Protein AF-A0A822HL99-F1 (afdb_monomer_lite)

Radius of gyration: 15.07 Å; chains: 1; bounding box: 38×24×42 Å

Foldseek 3Di:
DDQQFEDKDWDFDPVPPRHTPDIDGPPLQPHSQKYFQEWEDDDQKIWTFIARNPQQWTKIWIARNVRRDTQDIGGPRDRDDVPDQGWYKYADPPRWIWIFDQVQQKIFTAHNNRHTPDIDRHVNGDSYDDD

Secondary structure (DSSP, 8-state):
---PPPPPEEEEETTTTSEEEEEE-TTTSS-TTEE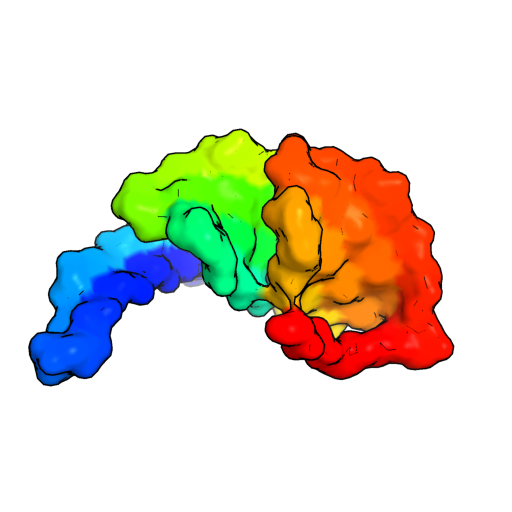EEEEEEETTEEEEEEEETTT-EEEEEEEETTT--EEEEEEEEEE--TTSPPEEEEE-GGG-EEEEETTTTEEEEE-TTS-EEEEEE-SSPPS----

Sequence (131 aa):
TALREGTNIFEFNLLSSFALIKRWKPPHSCKYYEVMLNTAYKNKTLALVISHSTTSIVHLELHSSITLDRLWLLDLNISHTIGQPLIRCSSLTCDEWIIVDNNTSQLLHVKKDGQIKSVYPCNPSPWNTVL

pLDDT: mean 87.73, std 10.65, range [45.03, 97.5]

Structure (mmCIF, N/CA/C/O backbone):
data_AF-A0A822HL99-F1
#
_entry.id   AF-A0A822HL99-F1
#
loop_
_atom_site.group_PDB
_atom_site.id
_atom_site.type_symbol
_atom_site.label_atom_id
_atom_site.label_alt_id
_atom_site.label_comp_id
_atom_site.label_asym_id
_atom_site.label_entity_id
_atom_site.label_seq_id
_atom_site.pdbx_PDB_ins_code
_atom_site.Cartn_x
_atom_site.Cartn_y
_atom_site.Cartn_z
_atom_site.occupancy
_atom_site.B_iso_or_equiv
_atom_site.auth_seq_id
_atom_site.auth_comp_id
_atom_site.auth_asym_id
_atom_site.auth_atom_id
_atom_site.pdbx_PDB_model_num
ATOM 1 N N . THR A 1 1 ? 25.052 -7.072 12.414 1.00 45.03 1 THR A N 1
ATOM 2 C CA . THR A 1 1 ? 24.152 -6.372 11.470 1.00 45.03 1 THR A CA 1
ATOM 3 C C . THR A 1 1 ? 22.929 -5.949 12.248 1.00 45.03 1 THR A C 1
ATOM 5 O O . THR A 1 1 ? 22.260 -6.816 12.790 1.00 45.03 1 THR A O 1
ATOM 8 N N . ALA A 1 2 ? 22.700 -4.646 12.430 1.00 47.09 2 ALA A N 1
ATOM 9 C CA . ALA A 1 2 ? 21.536 -4.176 13.180 1.00 47.09 2 ALA A CA 1
ATOM 10 C C . ALA A 1 2 ? 20.263 -4.649 12.463 1.00 47.09 2 ALA A C 1
ATOM 12 O O . ALA A 1 2 ? 20.085 -4.338 11.283 1.00 47.09 2 ALA A O 1
ATOM 13 N N . LEU A 1 3 ? 19.417 -5.433 13.144 1.00 52.78 3 LEU A N 1
ATOM 14 C CA . LEU A 1 3 ? 18.066 -5.703 12.663 1.00 52.78 3 LEU A CA 1
ATOM 15 C C . LEU A 1 3 ? 17.383 -4.344 12.519 1.00 52.78 3 LEU A C 1
ATOM 17 O O . LEU A 1 3 ? 17.181 -3.647 13.512 1.00 52.78 3 LEU A O 1
ATOM 21 N N . ARG A 1 4 ? 17.066 -3.941 11.288 1.00 60.50 4 ARG A N 1
ATOM 22 C CA . ARG A 1 4 ? 16.122 -2.845 11.101 1.00 60.50 4 ARG A CA 1
ATOM 23 C C . ARG A 1 4 ? 14.794 -3.320 11.666 1.00 60.50 4 ARG A C 1
ATOM 25 O O . ARG A 1 4 ? 14.318 -4.389 11.304 1.00 60.50 4 ARG A O 1
ATOM 32 N N . GLU A 1 5 ? 14.247 -2.564 12.603 1.00 65.06 5 GLU A N 1
ATOM 33 C CA . GLU A 1 5 ? 12.885 -2.787 13.061 1.00 65.06 5 GLU A CA 1
ATOM 34 C C . GLU A 1 5 ? 11.931 -2.327 11.953 1.00 65.06 5 GLU A C 1
ATOM 36 O O . GLU A 1 5 ? 12.144 -1.276 11.343 1.00 65.06 5 GLU A O 1
ATOM 41 N N . GLY A 1 6 ? 10.894 -3.119 11.678 1.00 73.75 6 GLY A N 1
ATOM 42 C CA . GLY A 1 6 ? 9.847 -2.727 10.737 1.00 73.75 6 GLY A CA 1
ATOM 43 C C . GLY A 1 6 ? 9.124 -1.451 11.192 1.00 73.75 6 GLY A C 1
ATOM 44 O O . GLY A 1 6 ? 9.147 -1.063 12.365 1.00 73.75 6 GLY A O 1
ATOM 45 N N . THR A 1 7 ? 8.459 -0.778 10.263 1.00 85.81 7 THR A N 1
ATOM 46 C CA . THR A 1 7 ? 7.730 0.465 10.531 1.00 85.81 7 THR A CA 1
ATOM 47 C C . THR A 1 7 ? 6.483 0.216 11.390 1.00 85.81 7 THR A C 1
ATOM 49 O O . THR A 1 7 ? 5.752 -0.745 11.170 1.00 85.81 7 THR A O 1
ATOM 52 N N . ASN A 1 8 ? 6.214 1.084 12.373 1.00 91.12 8 ASN A N 1
ATOM 53 C CA . ASN A 1 8 ? 4.984 1.060 13.181 1.00 91.12 8 ASN A CA 1
ATOM 54 C C . ASN A 1 8 ? 3.899 1.948 12.549 1.00 91.12 8 ASN A C 1
ATOM 56 O O . ASN A 1 8 ? 4.226 2.976 11.962 1.00 91.12 8 ASN A O 1
ATOM 60 N N . ILE A 1 9 ? 2.624 1.615 12.766 1.00 93.25 9 ILE A N 1
ATOM 61 C CA . ILE A 1 9 ? 1.484 2.492 12.443 1.00 93.25 9 ILE A CA 1
ATOM 62 C C . ILE A 1 9 ? 0.837 2.940 13.751 1.00 93.25 9 ILE A C 1
ATOM 64 O O . ILE A 1 9 ? 0.652 2.135 14.667 1.00 93.25 9 ILE A O 1
ATOM 68 N N . PHE A 1 10 ? 0.495 4.222 13.841 1.00 93.88 10 PHE A N 1
ATOM 69 C CA . PHE A 1 10 ? -0.122 4.826 15.017 1.00 93.88 10 PHE A CA 1
ATOM 70 C C . PHE A 1 10 ? -1.456 5.465 14.631 1.00 93.88 10 PHE A C 1
ATOM 72 O O . PHE A 1 10 ? -1.536 6.186 13.640 1.00 93.88 10 PHE A O 1
ATOM 79 N N . GLU A 1 11 ? -2.483 5.219 15.434 1.00 92.69 11 GLU A N 1
ATOM 80 C CA . GLU A 1 11 ? -3.793 5.856 15.330 1.00 92.69 11 GLU A CA 1
ATOM 81 C C . GLU A 1 11 ? -3.995 6.786 16.523 1.00 92.69 11 GLU A C 1
ATOM 83 O O . GLU A 1 11 ? -3.843 6.371 17.675 1.00 92.69 11 GLU A O 1
ATOM 88 N N . PHE A 1 12 ? -4.365 8.033 16.245 1.00 93.12 12 PHE A N 1
ATOM 89 C CA . PHE A 1 12 ? -4.580 9.064 17.254 1.00 93.12 12 PHE A CA 1
ATOM 90 C C . PHE A 1 12 ? -6.012 9.595 17.195 1.00 93.12 12 PHE A C 1
ATOM 92 O O . PHE A 1 12 ? -6.552 9.835 16.116 1.00 93.12 12 PHE A O 1
ATOM 99 N N . ASN A 1 13 ? -6.601 9.849 18.363 1.00 92.19 13 ASN A N 1
ATOM 100 C CA . ASN A 1 13 ? -7.820 10.631 18.485 1.00 92.19 13 ASN A CA 1
ATOM 101 C C . ASN A 1 13 ? -7.460 12.117 18.526 1.00 92.19 13 ASN A C 1
ATOM 103 O O . ASN A 1 13 ? -6.988 12.621 19.547 1.00 92.19 13 ASN A O 1
ATOM 107 N N . LEU A 1 14 ? -7.716 12.832 17.435 1.00 90.31 14 LEU A N 1
ATOM 108 C CA . LEU A 1 14 ? -7.424 14.264 17.362 1.00 90.31 14 LEU A CA 1
ATOM 109 C C . LEU A 1 14 ? -8.386 15.115 18.205 1.00 90.31 14 LEU A C 1
ATOM 111 O O . LEU A 1 14 ? -8.001 16.187 18.658 1.00 90.31 14 LEU A O 1
ATOM 115 N N . LEU A 1 15 ? -9.612 14.640 18.442 1.00 90.94 15 LEU A N 1
ATOM 116 C CA . LEU A 1 15 ? -10.650 15.398 19.148 1.00 90.94 15 LEU A CA 1
ATOM 117 C C . LEU A 1 15 ? -10.506 15.318 20.673 1.00 90.94 15 LEU A C 1
ATOM 119 O O . LEU A 1 15 ? -10.891 16.249 21.373 1.00 90.94 15 LEU A O 1
ATOM 123 N N . SER A 1 16 ? -9.935 14.230 21.199 1.00 78.06 16 SER A N 1
ATOM 124 C CA . SER A 1 16 ? -9.762 14.004 22.641 1.00 78.06 16 SER A CA 1
ATOM 125 C C . SER A 1 16 ? -8.312 14.224 23.094 1.00 78.06 16 SER A C 1
ATOM 127 O O . SER A 1 16 ? -7.696 13.332 23.680 1.00 78.06 16 SER A O 1
ATOM 129 N N . SER A 1 17 ? -7.743 15.392 22.791 1.00 86.62 17 SER A N 1
ATOM 130 C CA . SER A 1 17 ? -6.385 15.778 23.223 1.00 86.62 17 SER A CA 1
ATOM 131 C C . SER A 1 17 ? -5.235 15.002 22.565 1.00 86.62 17 SER A C 1
ATOM 133 O O . SER A 1 17 ? -4.219 14.752 23.210 1.00 86.62 17 SER A O 1
ATOM 135 N N . PHE A 1 18 ? -5.366 14.624 21.288 1.00 90.62 18 PHE A N 1
ATOM 136 C CA . PHE A 1 18 ? -4.314 13.905 20.549 1.00 90.62 18 PHE A CA 1
ATOM 137 C C . PHE A 1 18 ? -3.903 12.579 21.224 1.00 90.62 18 PHE A C 1
ATOM 139 O O . PHE A 1 18 ? -2.740 12.176 21.227 1.00 90.62 18 PHE A O 1
ATOM 146 N N . ALA A 1 19 ? -4.865 11.891 21.840 1.00 95.12 19 ALA A N 1
ATOM 147 C CA . ALA A 1 19 ? -4.604 10.646 22.548 1.00 95.12 19 ALA A CA 1
ATOM 148 C C . ALA A 1 19 ? -4.267 9.517 21.563 1.00 95.12 19 ALA A C 1
ATOM 150 O O . ALA A 1 19 ? -4.961 9.325 20.565 1.00 95.12 19 ALA A O 1
ATOM 151 N N . LEU A 1 20 ? -3.227 8.734 21.858 1.00 94.88 20 LEU A N 1
ATOM 152 C CA . LEU A 1 20 ? -2.930 7.509 21.115 1.00 94.88 20 LEU A CA 1
ATOM 153 C C . LEU A 1 20 ? -4.046 6.484 21.369 1.00 94.88 20 LEU A C 1
ATOM 155 O O . LEU A 1 20 ? -4.216 6.030 22.497 1.00 94.88 20 LEU A O 1
ATOM 159 N N . ILE A 1 21 ? -4.776 6.103 20.320 1.00 94.00 21 ILE A N 1
ATOM 160 C CA . ILE A 1 21 ? -5.801 5.053 20.384 1.00 94.00 21 ILE A CA 1
ATOM 161 C C . ILE A 1 21 ? -5.131 3.690 20.241 1.00 94.00 21 ILE A C 1
ATOM 163 O O . ILE A 1 21 ? -5.375 2.773 21.025 1.00 94.00 21 ILE A O 1
ATOM 167 N N . LYS A 1 22 ? -4.296 3.545 19.207 1.00 93.62 22 LYS A N 1
ATOM 168 C CA . LYS A 1 22 ? -3.782 2.242 18.790 1.00 93.62 22 LYS A CA 1
ATOM 169 C C . LYS A 1 22 ? -2.398 2.358 18.182 1.00 93.62 22 LYS A C 1
ATOM 171 O O . LYS A 1 22 ? -2.054 3.340 17.529 1.00 93.62 22 LYS A O 1
ATOM 176 N N . ARG A 1 23 ? -1.597 1.317 18.390 1.00 94.81 23 ARG A N 1
ATOM 177 C CA . ARG A 1 23 ? -0.292 1.145 17.756 1.00 94.81 23 ARG A CA 1
ATOM 178 C C . ARG A 1 23 ? -0.206 -0.258 17.180 1.00 94.81 23 ARG A C 1
ATOM 180 O O . ARG A 1 23 ? -0.214 -1.228 17.936 1.00 94.81 23 ARG A O 1
ATOM 187 N N . TRP A 1 24 ? -0.036 -0.355 15.870 1.00 93.62 24 TRP A N 1
ATOM 188 C CA . TRP A 1 24 ? 0.345 -1.599 15.216 1.00 93.62 24 TRP A CA 1
ATOM 189 C C . TRP A 1 24 ? 1.865 -1.650 15.097 1.00 93.62 24 TRP A C 1
ATOM 191 O O . TRP A 1 24 ? 2.499 -0.711 14.610 1.00 93.62 24 TRP A O 1
ATOM 201 N N . LYS A 1 25 ? 2.440 -2.743 15.597 1.00 92.44 25 LYS A N 1
ATOM 202 C CA . LYS A 1 25 ? 3.875 -3.030 15.547 1.00 92.44 25 LYS A CA 1
ATOM 203 C C . LYS A 1 25 ? 4.143 -4.149 14.538 1.00 92.44 25 LYS A C 1
ATOM 205 O O . LYS A 1 25 ? 3.249 -4.973 14.324 1.00 92.44 25 LYS A O 1
ATOM 210 N N . PRO A 1 26 ? 5.366 -4.265 14.000 1.00 89.94 26 PRO A N 1
ATOM 211 C CA . PRO A 1 26 ? 5.776 -5.461 13.271 1.00 89.94 26 PRO A CA 1
ATOM 212 C C . PRO A 1 26 ? 5.521 -6.740 14.096 1.00 89.94 26 PRO A C 1
ATOM 214 O O . PRO A 1 26 ? 5.717 -6.710 15.316 1.00 89.94 26 PRO A O 1
ATOM 217 N N . PRO A 1 27 ? 5.067 -7.850 13.480 1.00 87.88 27 PRO A N 1
ATOM 218 C CA . PRO A 1 27 ? 4.855 -8.046 12.042 1.00 87.88 27 PRO A CA 1
ATOM 219 C C . PRO A 1 27 ? 3.470 -7.600 11.526 1.00 87.88 27 PRO A C 1
ATOM 221 O O . PRO A 1 27 ? 3.149 -7.859 10.373 1.00 87.88 27 PRO A O 1
ATOM 224 N N . HIS A 1 28 ? 2.634 -6.971 12.359 1.00 85.88 28 HIS A N 1
ATOM 225 C CA . HIS A 1 28 ? 1.265 -6.601 11.977 1.00 85.88 28 HIS A CA 1
ATOM 226 C C . HIS A 1 28 ? 1.214 -5.358 11.083 1.00 85.88 28 HIS A C 1
ATOM 228 O O . HIS A 1 28 ? 0.337 -5.261 10.238 1.00 85.88 28 HIS A O 1
ATOM 234 N N . SER A 1 29 ? 2.122 -4.400 11.285 1.00 86.69 29 SER A N 1
ATOM 235 C CA . SER A 1 29 ? 2.205 -3.183 10.467 1.00 86.69 29 SER A CA 1
ATOM 236 C C . SER A 1 29 ? 2.981 -3.390 9.169 1.00 86.69 29 SER A C 1
ATOM 238 O O . SER A 1 29 ? 2.534 -2.967 8.113 1.00 86.69 29 SER A O 1
ATOM 240 N N . CYS A 1 30 ? 4.138 -4.037 9.258 1.00 87.44 30 CYS A N 1
ATOM 241 C CA . CYS A 1 30 ? 4.887 -4.622 8.150 1.00 87.44 30 CYS A CA 1
ATOM 242 C C . CYS A 1 30 ? 5.822 -5.688 8.728 1.00 87.44 30 CYS A C 1
ATOM 244 O O . CYS A 1 30 ? 6.019 -5.755 9.951 1.00 87.44 30 CYS A O 1
ATOM 246 N N . LYS A 1 31 ? 6.433 -6.521 7.885 1.00 89.38 31 LYS A N 1
ATOM 247 C CA . LYS A 1 31 ? 7.435 -7.481 8.361 1.00 89.38 31 LYS A CA 1
ATOM 248 C C . LYS A 1 31 ? 8.690 -6.752 8.841 1.00 89.38 31 LYS A C 1
ATOM 250 O O . LYS A 1 31 ? 8.962 -5.610 8.480 1.00 89.38 31 LYS A O 1
ATOM 255 N N . TYR A 1 32 ? 9.497 -7.433 9.653 1.00 87.56 32 TYR A N 1
ATOM 256 C CA . TYR A 1 32 ? 10.713 -6.848 10.232 1.00 87.56 32 TYR A CA 1
ATOM 257 C C . TYR A 1 32 ? 11.731 -6.383 9.182 1.00 87.56 32 TYR A C 1
ATOM 259 O O . TYR A 1 32 ? 12.470 -5.442 9.420 1.00 87.56 32 TYR A O 1
ATOM 267 N N . TYR A 1 33 ? 11.758 -7.018 8.013 1.00 86.12 33 TYR A N 1
ATOM 268 C CA . TYR A 1 33 ? 12.654 -6.666 6.913 1.00 86.12 33 TYR A CA 1
ATOM 269 C C . TYR A 1 33 ? 12.010 -5.723 5.886 1.00 86.12 33 TYR A C 1
ATOM 271 O O . TYR A 1 33 ? 12.587 -5.504 4.822 1.00 86.12 33 TYR A O 1
ATOM 279 N N . GLU A 1 34 ? 10.831 -5.180 6.169 1.00 88.00 34 GLU A N 1
ATOM 280 C CA . GLU A 1 34 ? 10.085 -4.285 5.286 1.00 88.00 34 GLU A CA 1
ATOM 281 C C . GLU A 1 34 ? 10.093 -2.851 5.830 1.00 88.00 34 GLU A C 1
ATOM 283 O O . GLU A 1 34 ? 10.143 -2.620 7.040 1.00 88.00 34 GLU A O 1
ATOM 288 N N . VAL A 1 35 ? 10.055 -1.879 4.920 1.00 87.94 35 VAL A N 1
ATOM 289 C CA . VAL A 1 35 ? 10.010 -0.448 5.232 1.00 87.94 35 VAL A CA 1
ATOM 290 C C . VAL A 1 35 ?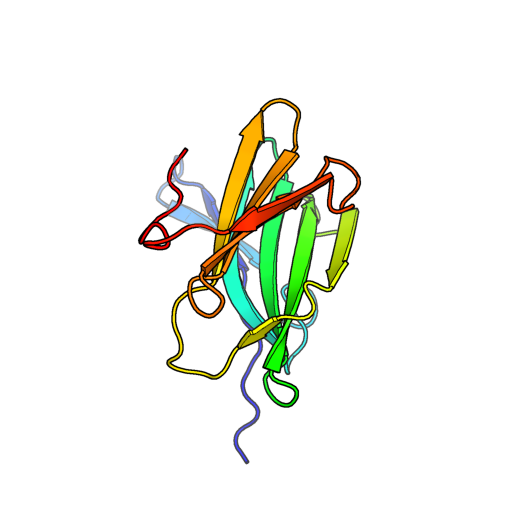 8.868 0.191 4.456 1.00 87.94 35 VAL A C 1
ATOM 292 O O . VAL A 1 35 ? 8.785 0.031 3.239 1.00 87.94 35 VAL A O 1
ATOM 295 N N . MET A 1 36 ? 8.013 0.953 5.141 1.00 90.19 36 MET A N 1
ATOM 296 C CA . MET A 1 36 ? 6.992 1.760 4.468 1.00 90.19 36 MET A CA 1
ATOM 297 C C . MET A 1 36 ? 7.642 2.995 3.839 1.00 90.19 36 MET A C 1
ATOM 299 O O . MET A 1 36 ? 8.250 3.812 4.531 1.00 90.19 36 MET A O 1
ATOM 303 N N . LEU A 1 37 ? 7.505 3.133 2.524 1.00 88.50 37 LEU A N 1
ATOM 304 C CA . LEU A 1 37 ? 8.000 4.269 1.749 1.00 88.50 37 LEU A CA 1
ATOM 305 C C . LEU A 1 37 ? 6.966 5.393 1.660 1.00 88.50 37 LEU A C 1
ATOM 307 O O . LEU A 1 37 ? 7.308 6.577 1.654 1.00 88.50 37 LEU A O 1
ATOM 311 N N . ASN A 1 38 ? 5.691 5.025 1.555 1.00 91.06 38 ASN A N 1
ATOM 312 C CA . ASN A 1 38 ? 4.595 5.967 1.409 1.00 91.06 38 ASN A CA 1
ATOM 313 C C . ASN A 1 38 ? 3.285 5.357 1.900 1.00 91.06 38 ASN A C 1
ATOM 315 O O . ASN A 1 38 ? 3.130 4.138 1.923 1.00 91.06 38 ASN A O 1
ATOM 319 N N . THR A 1 39 ? 2.345 6.218 2.276 1.00 92.25 39 THR A N 1
ATOM 320 C CA . THR A 1 39 ? 1.034 5.810 2.770 1.00 92.25 39 THR A CA 1
ATOM 321 C C . THR A 1 39 ? -0.030 6.788 2.298 1.00 92.25 39 THR A C 1
ATOM 323 O O . THR A 1 39 ? 0.213 7.997 2.315 1.00 92.25 39 THR A O 1
ATOM 326 N N . ALA A 1 40 ? -1.221 6.293 1.984 1.00 93.44 40 ALA A N 1
ATOM 327 C CA . ALA A 1 40 ? -2.384 7.118 1.680 1.00 93.44 40 ALA A CA 1
ATOM 328 C C . ALA A 1 40 ? -3.639 6.522 2.326 1.00 93.44 40 ALA A C 1
ATOM 330 O O . ALA A 1 40 ? -3.840 5.310 2.311 1.00 93.44 40 ALA A O 1
ATOM 331 N N . TYR A 1 41 ? -4.486 7.371 2.906 1.00 92.12 41 TYR A N 1
ATOM 332 C CA . TYR A 1 41 ? -5.706 6.957 3.598 1.00 92.12 41 TYR A CA 1
ATOM 333 C C . TYR A 1 41 ? -6.941 7.457 2.853 1.00 92.12 41 TYR A C 1
ATOM 335 O O . TYR A 1 41 ? -7.039 8.644 2.543 1.00 92.12 41 TYR A O 1
ATOM 343 N N . LYS A 1 42 ? -7.914 6.572 2.618 1.00 92.94 42 LYS A N 1
ATOM 344 C CA . LYS A 1 42 ? -9.217 6.935 2.048 1.00 92.94 42 LYS A CA 1
ATOM 345 C C . LYS A 1 42 ? -10.290 5.939 2.449 1.00 92.94 42 LYS A C 1
ATOM 347 O O . LYS A 1 42 ? -10.047 4.741 2.430 1.00 92.94 42 LYS A O 1
ATOM 352 N N . ASN A 1 43 ? -11.499 6.418 2.749 1.00 91.56 43 ASN A N 1
ATOM 353 C CA . ASN A 1 43 ? -12.690 5.574 2.923 1.00 91.56 43 ASN A CA 1
ATOM 354 C C . ASN A 1 43 ? -12.474 4.367 3.862 1.00 91.56 43 ASN A C 1
ATOM 356 O O . ASN A 1 43 ? -12.931 3.267 3.571 1.00 91.56 43 ASN A O 1
ATOM 360 N N . LYS A 1 44 ? -11.784 4.569 4.997 1.00 93.75 44 LYS A N 1
ATOM 361 C CA . LYS A 1 44 ? -11.432 3.503 5.963 1.00 93.75 44 LYS A CA 1
ATOM 362 C C . LYS A 1 44 ? -10.503 2.420 5.399 1.00 93.75 44 LYS A C 1
ATOM 364 O O . LYS A 1 44 ? -10.451 1.301 5.908 1.00 93.75 44 LYS A O 1
ATOM 369 N N . THR A 1 45 ? -9.759 2.753 4.355 1.00 95.50 45 THR A N 1
ATOM 370 C CA . THR A 1 45 ? -8.689 1.931 3.799 1.00 95.50 45 THR A CA 1
ATOM 371 C C . THR A 1 45 ? -7.373 2.691 3.848 1.00 95.50 45 THR A C 1
ATOM 373 O O . THR A 1 45 ? -7.344 3.925 3.803 1.00 95.50 45 THR A O 1
ATOM 376 N N . LEU A 1 46 ? -6.288 1.940 3.983 1.00 95.31 46 LEU A N 1
ATOM 377 C CA . LEU A 1 46 ? -4.931 2.448 4.073 1.00 95.31 46 LEU A CA 1
ATOM 378 C C . LEU A 1 46 ? -4.083 1.754 3.009 1.00 95.31 46 LEU A C 1
ATOM 380 O O . LEU A 1 46 ? -3.862 0.548 3.081 1.00 95.31 46 LEU A O 1
ATOM 384 N N . ALA A 1 47 ? -3.637 2.518 2.019 1.00 95.62 47 ALA A N 1
ATOM 385 C CA . ALA A 1 47 ? -2.676 2.070 1.028 1.00 95.62 47 ALA A CA 1
ATOM 386 C C . ALA A 1 47 ? -1.261 2.273 1.570 1.00 95.62 47 ALA A C 1
ATOM 388 O O . ALA A 1 47 ? -0.938 3.358 2.063 1.00 95.62 47 ALA A O 1
ATOM 389 N N . LEU A 1 48 ? -0.430 1.239 1.475 1.00 95.00 48 LEU A N 1
ATOM 390 C CA . LEU A 1 48 ? 0.942 1.205 1.963 1.00 95.00 48 LEU A CA 1
ATOM 391 C C . LEU A 1 48 ? 1.873 0.823 0.812 1.00 95.00 48 LEU A C 1
ATOM 393 O O . LEU A 1 48 ? 1.793 -0.281 0.280 1.00 95.00 48 LEU A O 1
ATOM 397 N N . VAL A 1 49 ? 2.780 1.724 0.438 1.00 94.19 49 VAL A N 1
ATOM 398 C CA . VAL A 1 49 ? 3.905 1.392 -0.443 1.00 94.19 49 VAL A CA 1
ATOM 399 C C . VAL A 1 49 ? 5.024 0.869 0.439 1.00 94.19 49 VAL A C 1
ATOM 401 O O . VAL A 1 49 ? 5.556 1.612 1.267 1.00 94.19 49 VAL A O 1
ATOM 404 N N . ILE A 1 50 ? 5.386 -0.394 0.265 1.00 92.75 50 ILE A N 1
ATOM 405 C CA . ILE A 1 50 ? 6.331 -1.097 1.127 1.00 92.75 50 ILE A CA 1
ATOM 406 C C . ILE A 1 50 ? 7.487 -1.614 0.274 1.00 92.75 50 ILE A C 1
ATOM 408 O O . ILE A 1 50 ? 7.283 -2.174 -0.800 1.00 92.75 50 ILE A O 1
ATOM 412 N N . SER A 1 51 ? 8.711 -1.419 0.762 1.00 90.50 51 SER A N 1
ATOM 413 C CA . SER A 1 51 ? 9.926 -1.962 0.159 1.00 90.50 51 SER A CA 1
ATOM 414 C C . SER A 1 51 ? 10.556 -3.012 1.058 1.00 90.50 51 SER A C 1
ATOM 416 O O . SER A 1 51 ? 10.674 -2.840 2.277 1.00 90.50 51 SER A O 1
ATOM 418 N N . HIS A 1 52 ? 11.000 -4.099 0.442 1.00 88.69 52 HIS A N 1
ATOM 419 C CA . HIS A 1 52 ? 11.800 -5.109 1.103 1.00 88.69 52 HIS A CA 1
ATOM 420 C C . HIS A 1 52 ? 13.250 -4.624 1.236 1.00 88.69 52 HIS A C 1
ATOM 422 O O . HIS A 1 52 ? 13.947 -4.397 0.251 1.00 88.69 52 HIS A O 1
ATOM 428 N N . SER A 1 53 ? 13.753 -4.534 2.466 1.00 82.44 53 SER A N 1
ATOM 429 C CA . SER A 1 53 ? 15.054 -3.918 2.768 1.00 82.44 53 SER A CA 1
ATOM 430 C C . SER A 1 53 ? 16.261 -4.567 2.081 1.00 82.44 53 SER A C 1
ATOM 432 O O . SER A 1 53 ? 17.225 -3.866 1.790 1.00 82.44 53 SER A O 1
ATOM 434 N N . THR A 1 54 ? 16.236 -5.882 1.833 1.00 82.19 54 THR A N 1
ATOM 435 C CA . THR A 1 54 ? 17.347 -6.590 1.168 1.00 82.19 54 THR A CA 1
ATOM 436 C C . THR A 1 54 ? 17.191 -6.721 -0.346 1.00 82.19 54 THR A C 1
ATOM 438 O O . THR A 1 54 ? 18.170 -6.546 -1.062 1.00 82.19 54 THR A O 1
ATOM 441 N N . THR A 1 55 ? 15.994 -7.034 -0.853 1.00 85.38 55 THR A N 1
ATOM 442 C CA . THR A 1 55 ? 15.768 -7.253 -2.291 1.00 85.38 55 THR A CA 1
ATOM 443 C C . THR A 1 55 ? 15.422 -5.973 -3.040 1.00 85.38 55 THR A C 1
ATOM 445 O O . THR A 1 55 ? 15.432 -5.979 -4.264 1.00 85.38 55 THR A O 1
ATOM 448 N N . SER A 1 56 ? 15.118 -4.884 -2.326 1.00 83.75 56 SER A N 1
ATOM 449 C CA . SER A 1 56 ? 14.642 -3.615 -2.890 1.00 83.75 56 SER A CA 1
ATOM 450 C C . SER A 1 56 ? 13.322 -3.727 -3.665 1.00 83.75 56 SER A C 1
ATOM 452 O O . SER A 1 56 ? 12.916 -2.765 -4.309 1.00 83.75 56 SER A O 1
ATOM 454 N N . ILE A 1 57 ? 12.635 -4.875 -3.604 1.00 88.62 57 ILE A N 1
ATOM 455 C CA . ILE A 1 57 ? 11.350 -5.087 -4.278 1.00 88.62 57 ILE A CA 1
ATOM 456 C C . ILE A 1 57 ? 10.280 -4.259 -3.577 1.00 88.62 57 ILE A C 1
ATOM 458 O O . ILE A 1 57 ? 10.141 -4.326 -2.352 1.00 88.62 57 ILE A O 1
ATOM 462 N N . VAL A 1 58 ? 9.510 -3.519 -4.372 1.00 92.38 58 VAL A N 1
ATOM 463 C CA . VAL A 1 58 ? 8.404 -2.691 -3.898 1.00 92.38 58 VAL A CA 1
ATOM 464 C C . VAL A 1 58 ? 7.069 -3.336 -4.236 1.00 92.38 58 VAL A C 1
ATOM 466 O O . VAL A 1 58 ? 6.821 -3.732 -5.379 1.00 92.38 58 VAL A O 1
ATOM 469 N N . HIS A 1 59 ? 6.185 -3.367 -3.250 1.00 94.12 59 HIS A N 1
ATOM 470 C CA . HIS A 1 59 ? 4.789 -3.727 -3.425 1.00 94.12 59 HIS A CA 1
ATOM 471 C C . HIS A 1 59 ? 3.873 -2.649 -2.841 1.00 94.12 59 HIS A C 1
ATOM 473 O O . HIS A 1 59 ? 4.260 -1.857 -1.978 1.00 94.12 59 HIS A O 1
ATOM 479 N N . LEU A 1 60 ? 2.646 -2.616 -3.345 1.00 95.50 60 LEU A N 1
ATOM 480 C CA . LEU A 1 60 ? 1.545 -1.847 -2.793 1.00 95.50 60 LEU A CA 1
ATOM 481 C C . LEU A 1 60 ? 0.609 -2.809 -2.063 1.00 95.50 60 LEU A C 1
ATOM 483 O O . LEU A 1 60 ? 0.109 -3.759 -2.664 1.00 95.50 60 LEU A O 1
ATOM 487 N N . GLU A 1 61 ? 0.335 -2.544 -0.793 1.00 96.12 61 GLU A N 1
ATOM 488 C CA . GLU A 1 61 ? -0.715 -3.235 -0.047 1.00 96.12 61 GLU A CA 1
ATOM 489 C C . GLU A 1 61 ? -1.876 -2.279 0.224 1.00 96.12 61 GLU A C 1
ATOM 491 O O . GLU A 1 61 ? -1.669 -1.095 0.501 1.00 96.12 61 GLU A O 1
ATOM 496 N N . LEU A 1 62 ? -3.103 -2.795 0.182 1.00 96.81 62 LEU A N 1
ATOM 497 C CA . LEU A 1 62 ? -4.275 -2.087 0.684 1.00 96.81 62 LEU A CA 1
ATOM 498 C C . LEU A 1 62 ? -4.800 -2.799 1.922 1.00 96.81 62 LEU A C 1
ATOM 500 O O . LEU A 1 62 ? -5.047 -4.002 1.888 1.00 96.81 62 LEU A O 1
ATOM 504 N N . HIS A 1 63 ? -5.016 -2.050 2.996 1.00 96.25 63 HIS A N 1
ATOM 505 C CA . HIS A 1 63 ? -5.494 -2.570 4.271 1.00 96.25 63 HIS A CA 1
ATOM 506 C C . HIS A 1 63 ? -6.816 -1.931 4.672 1.00 96.25 63 HIS A C 1
ATOM 508 O O . HIS A 1 63 ? -7.075 -0.762 4.387 1.00 96.25 63 HIS A O 1
ATOM 514 N N . SER A 1 64 ? -7.6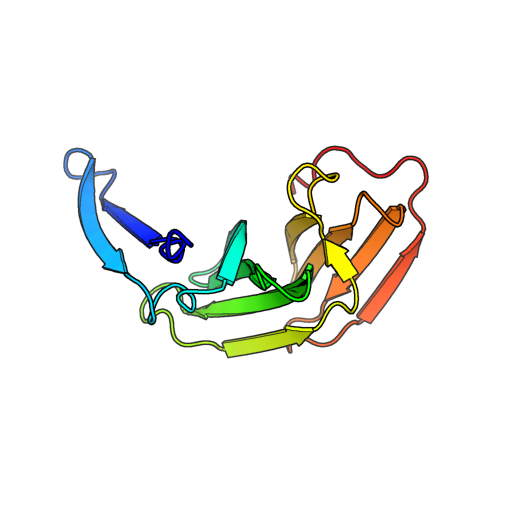23 -2.678 5.419 1.00 95.50 64 SER A N 1
ATOM 515 C CA . SER A 1 64 ? -8.665 -2.103 6.272 1.00 95.50 64 SER A CA 1
ATOM 516 C C . SER A 1 64 ? -8.009 -1.211 7.323 1.00 95.50 64 SER A C 1
ATOM 518 O O . SER A 1 64 ? -7.138 -1.669 8.053 1.00 95.50 64 SER A O 1
ATOM 520 N N . SER A 1 65 ? -8.419 0.046 7.473 1.00 93.44 65 SER A N 1
ATOM 521 C CA . SER A 1 65 ? -7.814 0.918 8.490 1.00 93.44 65 SER A CA 1
ATOM 522 C C . SER A 1 65 ? -8.235 0.573 9.920 1.00 93.44 65 SER A C 1
ATOM 524 O O . SER A 1 65 ? -7.619 1.038 10.871 1.00 93.44 65 SER A O 1
ATOM 526 N N . ILE A 1 66 ? -9.307 -0.208 10.082 1.00 92.81 66 ILE A N 1
ATOM 527 C CA . ILE A 1 66 ? -9.864 -0.578 11.389 1.00 92.81 66 ILE A CA 1
ATOM 528 C C . ILE A 1 66 ? -9.101 -1.780 11.960 1.00 92.81 66 ILE A C 1
ATOM 530 O O . ILE A 1 66 ? -8.662 -1.785 13.118 1.00 92.81 66 ILE A O 1
ATOM 534 N N . THR A 1 67 ? -8.953 -2.818 11.138 1.00 93.50 67 THR A N 1
ATOM 535 C CA . THR A 1 67 ? -8.350 -4.094 11.544 1.00 93.50 67 THR A CA 1
ATOM 536 C C . THR A 1 67 ? -6.885 -4.204 11.142 1.00 93.50 67 THR A C 1
ATOM 538 O O . THR A 1 67 ? -6.126 -4.876 11.833 1.00 93.50 67 THR A O 1
ATOM 541 N N . LEU A 1 68 ? -6.469 -3.465 10.110 1.00 93.56 68 LEU A N 1
ATOM 542 C CA . LEU A 1 68 ? -5.205 -3.618 9.390 1.00 93.56 68 LEU A CA 1
ATOM 543 C C . LEU A 1 68 ? -5.097 -4.927 8.594 1.00 93.56 68 LEU A C 1
ATOM 545 O O . LEU A 1 68 ? -4.024 -5.265 8.099 1.00 93.56 68 LEU A O 1
ATOM 549 N N . ASP A 1 69 ? -6.215 -5.631 8.396 1.00 94.75 69 ASP A N 1
ATOM 550 C CA . ASP A 1 69 ? -6.247 -6.797 7.516 1.00 94.75 69 ASP A CA 1
ATOM 551 C C . ASP A 1 69 ? -5.979 -6.368 6.076 1.00 94.75 69 ASP A C 1
ATOM 553 O O . ASP A 1 69 ? -6.566 -5.399 5.577 1.00 94.75 69 ASP A O 1
ATOM 557 N N . ARG A 1 70 ? -5.097 -7.110 5.408 1.00 95.44 70 ARG A N 1
ATOM 558 C CA . ARG A 1 70 ? -4.742 -6.868 4.014 1.00 95.44 70 ARG A CA 1
ATOM 559 C C . ARG A 1 70 ? -5.891 -7.290 3.103 1.00 95.44 70 ARG A C 1
ATOM 561 O O . ARG A 1 70 ? -6.275 -8.456 3.079 1.00 95.44 70 ARG A O 1
ATOM 568 N N . LEU A 1 71 ? -6.407 -6.335 2.339 1.00 96.56 71 LEU A N 1
ATOM 569 C CA . LEU A 1 71 ? -7.460 -6.524 1.344 1.00 96.56 71 LEU A CA 1
ATOM 570 C C . LEU A 1 71 ? -6.882 -7.082 0.041 1.00 96.56 71 LEU A C 1
ATOM 572 O O . LEU A 1 71 ? -7.432 -8.024 -0.521 1.00 96.56 71 LEU A O 1
ATOM 576 N N . TRP A 1 72 ? -5.758 -6.528 -0.417 1.00 97.50 72 TRP A N 1
ATOM 577 C CA . TRP A 1 72 ? -4.997 -7.043 -1.555 1.00 97.50 72 TRP A CA 1
ATOM 578 C C . TRP A 1 72 ? -3.535 -6.582 -1.511 1.00 97.50 72 TRP A C 1
ATOM 580 O O . TRP A 1 72 ? -3.176 -5.670 -0.763 1.00 97.50 72 TRP A O 1
ATOM 590 N N . LEU A 1 73 ? -2.703 -7.243 -2.318 1.00 96.44 73 LEU A N 1
ATOM 591 C CA . LEU A 1 73 ? -1.293 -6.934 -2.547 1.00 96.44 73 LEU A CA 1
ATOM 592 C C . LEU A 1 73 ? -1.034 -6.881 -4.053 1.00 96.44 73 LEU A C 1
ATOM 594 O O . LEU A 1 73 ? -1.524 -7.734 -4.793 1.00 96.44 73 LEU A O 1
ATOM 598 N N . LEU A 1 74 ? -0.239 -5.905 -4.478 1.00 96.69 74 LEU A N 1
ATOM 599 C CA . LEU A 1 74 ? 0.252 -5.758 -5.839 1.00 96.69 74 LEU A CA 1
ATOM 600 C C . LEU A 1 74 ? 1.772 -5.590 -5.822 1.00 96.69 74 LEU A C 1
ATOM 602 O O . LEU A 1 74 ? 2.282 -4.580 -5.336 1.00 96.69 74 LEU A O 1
ATOM 606 N N . ASP A 1 75 ? 2.491 -6.537 -6.415 1.00 94.31 75 ASP A N 1
ATOM 607 C CA . ASP A 1 75 ? 3.917 -6.377 -6.690 1.00 94.31 75 ASP A CA 1
ATOM 608 C C . ASP A 1 75 ? 4.109 -5.404 -7.856 1.00 94.31 75 ASP A C 1
ATOM 610 O O . ASP A 1 75 ? 3.573 -5.606 -8.946 1.00 94.31 75 ASP A O 1
ATOM 614 N N . LEU A 1 76 ? 4.878 -4.335 -7.641 1.00 89.94 76 LEU A N 1
ATOM 615 C CA . LEU A 1 76 ? 5.035 -3.280 -8.647 1.00 89.94 76 LEU A CA 1
ATOM 616 C C . LEU A 1 76 ? 6.161 -3.561 -9.642 1.00 89.94 76 LEU A C 1
ATOM 618 O O . LEU A 1 76 ? 6.299 -2.836 -10.621 1.00 89.94 76 LEU A O 1
ATOM 622 N N . ASN A 1 77 ? 6.977 -4.591 -9.390 1.00 84.75 77 ASN A N 1
ATOM 623 C CA . ASN A 1 77 ? 8.218 -4.857 -10.123 1.00 84.75 77 ASN A CA 1
ATOM 624 C C . ASN A 1 77 ? 9.122 -3.605 -10.239 1.00 84.75 77 ASN A C 1
ATOM 626 O O . ASN A 1 77 ? 9.807 -3.396 -11.238 1.00 84.75 77 ASN A O 1
ATOM 630 N N . ILE A 1 78 ? 9.101 -2.757 -9.207 1.00 85.50 78 ILE A N 1
ATOM 631 C CA . ILE A 1 78 ? 9.971 -1.588 -9.064 1.00 85.50 78 ILE A CA 1
ATOM 632 C C . ILE A 1 78 ? 11.051 -1.948 -8.047 1.00 85.50 78 ILE A C 1
ATOM 634 O O . ILE A 1 78 ? 10.748 -2.481 -6.977 1.00 85.50 78 ILE A O 1
ATOM 638 N N . SER A 1 79 ? 12.303 -1.635 -8.375 1.00 82.75 79 SER A N 1
ATOM 639 C CA . SER A 1 79 ? 13.416 -1.695 -7.430 1.00 82.75 79 SER A CA 1
ATOM 640 C C . SER A 1 79 ? 13.618 -0.321 -6.799 1.00 82.75 79 SER A C 1
ATOM 642 O O . SER A 1 79 ? 13.884 0.644 -7.514 1.00 82.75 79 SER A O 1
ATOM 644 N N . HIS A 1 80 ? 13.534 -0.229 -5.471 1.00 81.81 80 HIS A N 1
ATOM 645 C CA . HIS A 1 80 ? 13.808 0.995 -4.715 1.00 81.81 80 HIS A CA 1
ATOM 646 C C . HIS A 1 80 ? 14.995 0.812 -3.777 1.00 81.81 80 HIS A C 1
ATOM 648 O O . HIS A 1 80 ? 14.951 0.022 -2.836 1.00 81.81 80 HIS A O 1
ATOM 654 N N . THR A 1 81 ? 16.046 1.589 -4.015 1.00 74.88 81 THR A N 1
ATOM 655 C CA . THR A 1 81 ? 17.212 1.659 -3.132 1.00 74.88 81 THR A CA 1
ATOM 656 C C . THR A 1 81 ? 17.030 2.790 -2.126 1.00 74.88 81 THR A C 1
ATOM 658 O O . THR A 1 81 ? 16.519 3.864 -2.439 1.00 74.88 81 THR A O 1
ATOM 661 N N . ILE A 1 82 ? 17.498 2.595 -0.897 1.00 68.69 82 ILE A N 1
ATOM 662 C CA . ILE A 1 82 ? 17.471 3.639 0.134 1.00 68.69 82 ILE A CA 1
ATOM 663 C C . ILE A 1 82 ? 18.199 4.893 -0.381 1.00 68.69 82 ILE A C 1
ATOM 665 O O . ILE A 1 82 ? 19.351 4.815 -0.798 1.00 68.69 82 ILE A O 1
ATOM 669 N N . GLY A 1 83 ? 17.522 6.043 -0.338 1.00 66.31 83 GLY A N 1
ATOM 670 C CA . GLY A 1 83 ? 18.027 7.315 -0.871 1.00 66.31 83 GLY A CA 1
ATOM 671 C C . GLY A 1 83 ? 17.622 7.618 -2.320 1.00 66.31 83 GLY A C 1
ATOM 672 O O . GLY A 1 83 ? 17.912 8.711 -2.798 1.00 66.31 83 GLY A O 1
ATOM 673 N N . GLN A 1 84 ? 16.936 6.699 -3.010 1.00 70.00 84 GLN A N 1
ATOM 674 C CA . GLN A 1 84 ? 16.384 6.932 -4.350 1.00 70.00 84 GLN A CA 1
ATOM 675 C C . GLN A 1 84 ? 15.066 7.719 -4.339 1.00 70.00 84 GLN A C 1
ATOM 677 O O . GLN A 1 84 ? 14.408 7.797 -3.290 1.00 70.00 84 GLN A O 1
ATOM 682 N N . PRO A 1 85 ? 14.670 8.284 -5.506 1.00 64.88 85 PRO A N 1
ATOM 683 C CA . PRO A 1 85 ? 13.448 9.062 -5.649 1.00 64.88 85 PRO A CA 1
ATOM 684 C C . PRO A 1 85 ? 12.223 8.345 -5.085 1.00 64.88 85 PRO A C 1
ATOM 686 O O . PRO A 1 85 ? 12.099 7.122 -5.131 1.00 64.88 85 PRO A O 1
ATOM 689 N N . LEU A 1 86 ? 11.322 9.141 -4.522 1.00 81.38 86 LEU A N 1
ATOM 690 C CA . LEU A 1 86 ? 10.173 8.659 -3.771 1.00 81.38 86 LEU A CA 1
ATOM 691 C C . LEU A 1 86 ? 9.163 7.982 -4.697 1.00 81.38 86 LEU A C 1
ATOM 693 O O . LEU A 1 86 ? 8.711 8.600 -5.661 1.00 81.38 86 LEU A O 1
ATOM 697 N N . ILE A 1 87 ? 8.752 6.766 -4.344 1.00 89.50 87 ILE A N 1
ATOM 698 C CA . ILE A 1 87 ? 7.524 6.167 -4.867 1.00 89.50 87 ILE A CA 1
ATOM 699 C C . ILE A 1 87 ? 6.372 6.747 -4.056 1.00 89.50 87 ILE A C 1
ATOM 701 O O . ILE A 1 87 ? 6.381 6.705 -2.823 1.00 89.50 87 ILE A O 1
ATOM 705 N N . ARG A 1 88 ? 5.401 7.344 -4.739 1.00 89.94 88 ARG A N 1
ATOM 706 C CA . ARG A 1 88 ? 4.247 7.995 -4.112 1.00 89.94 88 ARG A CA 1
ATOM 707 C C . ARG A 1 88 ? 2.979 7.261 -4.493 1.00 89.94 88 ARG A C 1
ATOM 709 O O . ARG A 1 88 ? 2.879 6.770 -5.612 1.00 89.94 88 ARG A O 1
ATOM 716 N N . CYS A 1 89 ? 2.013 7.220 -3.586 1.00 92.38 89 CYS A N 1
ATOM 717 C CA . CYS A 1 89 ? 0.678 6.737 -3.899 1.00 92.38 89 CYS A CA 1
ATOM 718 C C . CYS A 1 89 ? -0.370 7.783 -3.524 1.00 92.38 89 CYS A C 1
ATOM 720 O O . CYS A 1 89 ? -0.182 8.566 -2.592 1.00 92.38 89 CYS A O 1
ATOM 722 N N . SER A 1 90 ? -1.474 7.799 -4.260 1.00 92.94 90 SER A N 1
ATOM 723 C CA . SER A 1 90 ? -2.657 8.570 -3.905 1.00 92.94 90 SER A CA 1
ATOM 724 C C . SER A 1 90 ? -3.910 7.837 -4.359 1.00 92.94 90 SER A C 1
ATOM 726 O O . SER A 1 90 ? -3.888 7.013 -5.274 1.00 92.94 90 SER A O 1
ATOM 728 N N . SER A 1 91 ? -5.016 8.123 -3.693 1.00 93.31 91 SER A N 1
ATOM 729 C CA . SER A 1 91 ? -6.310 7.572 -4.053 1.00 93.31 91 SER A CA 1
ATOM 730 C C . SER A 1 91 ? -6.967 8.360 -5.184 1.00 93.31 91 SER A C 1
ATOM 732 O O . SER A 1 91 ? -6.964 9.589 -5.170 1.00 93.31 91 SER A O 1
ATOM 734 N N . LEU A 1 92 ? -7.635 7.659 -6.091 1.00 90.69 92 LEU A N 1
ATOM 735 C CA . LEU A 1 92 ? -8.499 8.203 -7.137 1.00 90.69 92 LEU A CA 1
ATOM 736 C C . LEU A 1 92 ? -9.977 7.999 -6.782 1.00 90.69 92 LEU A C 1
ATOM 738 O O . LEU A 1 92 ? -10.326 7.411 -5.755 1.00 90.69 92 LEU A O 1
ATOM 742 N N . THR A 1 93 ? -10.884 8.518 -7.609 1.00 89.06 93 THR A N 1
ATOM 743 C CA . THR A 1 93 ? -12.317 8.196 -7.527 1.00 89.06 93 THR A CA 1
ATOM 744 C C . THR A 1 93 ? -12.560 6.691 -7.726 1.00 89.06 93 THR A C 1
ATOM 746 O O . THR A 1 93 ? -11.693 5.966 -8.207 1.00 89.06 93 THR A O 1
ATOM 749 N N . CYS A 1 94 ? -13.738 6.204 -7.314 1.00 90.75 94 CYS A N 1
ATOM 750 C CA . CYS A 1 94 ? -14.136 4.795 -7.471 1.00 90.75 94 CYS A CA 1
ATOM 751 C C . CYS A 1 94 ? -13.207 3.770 -6.783 1.00 90.75 94 CYS A C 1
ATOM 753 O O . CYS A 1 94 ? -13.104 2.633 -7.242 1.00 90.75 94 CYS A O 1
ATOM 755 N N . ASP A 1 95 ? -12.554 4.177 -5.688 1.00 92.00 95 ASP A N 1
ATOM 756 C CA . ASP A 1 95 ? -11.607 3.370 -4.901 1.00 92.00 95 ASP A CA 1
ATOM 757 C C . ASP A 1 95 ? -10.430 2.810 -5.726 1.00 92.00 95 ASP A C 1
ATOM 759 O O . ASP A 1 95 ? -9.847 1.778 -5.398 1.00 92.00 95 ASP A O 1
ATOM 763 N N . GLU A 1 96 ? -10.076 3.504 -6.810 1.00 95.06 96 GLU A N 1
ATOM 764 C CA . GLU A 1 96 ? -8.865 3.254 -7.588 1.00 95.06 96 GLU A CA 1
ATOM 765 C C . GLU A 1 96 ? -7.670 4.012 -6.981 1.00 95.06 96 GLU A C 1
ATOM 767 O O . GLU A 1 96 ? -7.829 4.904 -6.144 1.00 95.06 96 GLU A O 1
ATOM 772 N N . TRP A 1 97 ? -6.457 3.665 -7.402 1.00 95.19 97 TRP A N 1
ATOM 773 C CA . TRP A 1 97 ? -5.217 4.221 -6.865 1.00 95.19 97 TRP A CA 1
ATOM 774 C C . TRP A 1 97 ? -4.259 4.598 -7.981 1.00 95.19 97 TRP A C 1
ATOM 776 O O . TRP A 1 97 ? -4.254 4.003 -9.059 1.00 95.19 97 TRP A O 1
ATOM 786 N N . ILE A 1 98 ? -3.432 5.594 -7.706 1.00 94.19 98 ILE A N 1
ATOM 787 C CA . ILE A 1 98 ? -2.363 6.033 -8.585 1.00 94.19 98 ILE A CA 1
ATOM 788 C C . ILE A 1 98 ? -1.044 5.866 -7.848 1.00 94.19 98 ILE A C 1
ATOM 790 O O . ILE A 1 98 ? -0.935 6.222 -6.673 1.00 94.19 98 ILE A O 1
ATOM 794 N N . ILE A 1 99 ? -0.052 5.317 -8.532 1.00 93.75 99 ILE A N 1
ATOM 795 C CA . ILE A 1 99 ? 1.310 5.203 -8.028 1.00 93.75 99 ILE A CA 1
ATOM 796 C C . ILE A 1 99 ? 2.206 5.958 -8.987 1.00 93.75 99 ILE A C 1
ATOM 798 O O . ILE A 1 99 ? 2.118 5.759 -10.195 1.00 93.75 99 ILE A O 1
ATOM 802 N N . VAL A 1 100 ? 3.067 6.812 -8.456 1.00 92.06 100 VAL A N 1
ATOM 803 C CA . VAL A 1 100 ? 4.101 7.485 -9.235 1.00 92.06 100 VAL A CA 1
ATOM 804 C C . VAL A 1 100 ? 5.446 6.932 -8.817 1.00 92.06 100 VAL A C 1
ATOM 806 O O . VAL A 1 100 ? 5.858 7.074 -7.664 1.00 92.06 100 VAL A O 1
ATOM 809 N N . ASP A 1 101 ? 6.115 6.303 -9.775 1.00 90.19 101 ASP A N 1
ATOM 810 C CA . ASP A 1 101 ? 7.507 5.908 -9.679 1.00 90.19 101 ASP A CA 1
ATOM 811 C C . ASP A 1 101 ? 8.386 6.982 -10.319 1.00 90.19 101 ASP A C 1
ATOM 813 O O . ASP A 1 101 ? 8.549 7.052 -11.540 1.00 90.19 101 ASP A O 1
ATOM 817 N N . ASN A 1 102 ? 8.988 7.811 -9.471 1.00 86.31 102 ASN A N 1
ATOM 818 C CA . ASN A 1 102 ? 9.905 8.854 -9.913 1.00 86.31 102 ASN A CA 1
ATOM 819 C C . ASN A 1 102 ? 11.207 8.306 -10.511 1.00 86.31 102 ASN A C 1
ATOM 821 O O . ASN A 1 102 ? 11.869 9.026 -11.253 1.00 86.31 102 ASN A O 1
ATOM 825 N N . ASN A 1 103 ? 11.591 7.064 -10.202 1.00 84.50 103 ASN A N 1
ATOM 826 C CA . ASN A 1 103 ? 12.820 6.479 -10.727 1.00 84.50 103 ASN A CA 1
ATOM 827 C C . ASN A 1 103 ? 12.667 6.118 -12.209 1.00 84.50 103 ASN A C 1
ATOM 829 O O . ASN A 1 103 ? 13.504 6.486 -13.029 1.00 84.50 103 ASN A O 1
ATOM 833 N N . THR A 1 104 ? 11.575 5.439 -12.565 1.00 86.94 104 THR A N 1
ATOM 834 C CA . THR A 1 104 ? 11.294 5.069 -13.962 1.00 86.94 104 THR A CA 1
ATOM 835 C C . THR A 1 104 ? 10.458 6.104 -14.710 1.00 86.94 104 THR A C 1
ATOM 837 O O . THR A 1 104 ? 10.230 5.943 -15.909 1.00 86.94 104 THR A O 1
ATOM 840 N N . SER A 1 105 ? 10.035 7.183 -14.038 1.00 88.38 105 SER A N 1
ATOM 841 C CA . SER A 1 105 ? 9.148 8.202 -14.608 1.00 88.38 105 SER A CA 1
ATOM 842 C C . SER A 1 105 ? 7.845 7.584 -15.127 1.00 88.38 105 SER A C 1
ATOM 844 O O . SER A 1 105 ? 7.394 7.860 -16.241 1.00 88.38 105 SER A O 1
ATOM 846 N N . GLN A 1 106 ? 7.256 6.700 -14.318 1.00 91.25 106 GLN A N 1
ATOM 847 C CA . GLN A 1 106 ? 6.027 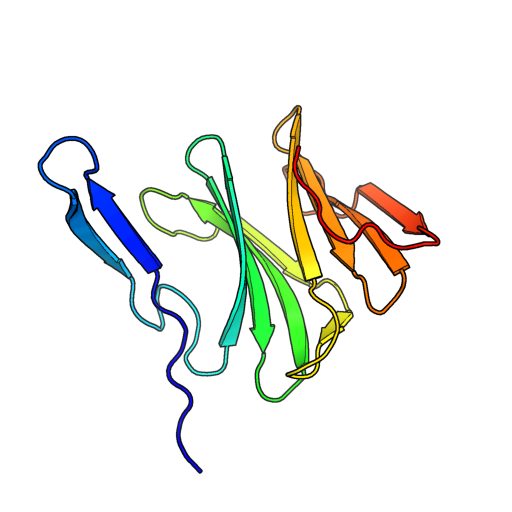5.981 -14.642 1.00 91.25 106 GLN A CA 1
ATOM 848 C C . GLN A 1 106 ? 4.920 6.290 -13.646 1.00 91.25 106 GLN A C 1
ATOM 850 O O . GLN A 1 106 ? 5.136 6.439 -12.444 1.00 91.25 106 GLN A O 1
ATOM 855 N N . LEU A 1 107 ? 3.705 6.324 -14.171 1.00 93.06 107 LEU A N 1
ATOM 856 C CA . LEU A 1 107 ? 2.478 6.421 -13.414 1.00 93.06 107 LEU A CA 1
ATOM 857 C C . LEU A 1 107 ? 1.681 5.137 -13.625 1.00 93.06 107 LEU A C 1
ATOM 859 O O . LEU A 1 107 ? 1.301 4.804 -14.746 1.00 93.06 107 LEU A O 1
ATOM 863 N N . LEU A 1 108 ? 1.412 4.419 -12.542 1.00 94.69 108 LEU A N 1
ATOM 864 C CA . LEU A 1 108 ? 0.631 3.193 -12.548 1.00 94.69 108 LEU A CA 1
ATOM 865 C C . LEU A 1 108 ? -0.765 3.508 -12.020 1.00 94.69 108 LEU A C 1
ATOM 867 O O . LEU A 1 108 ? -0.927 4.007 -10.907 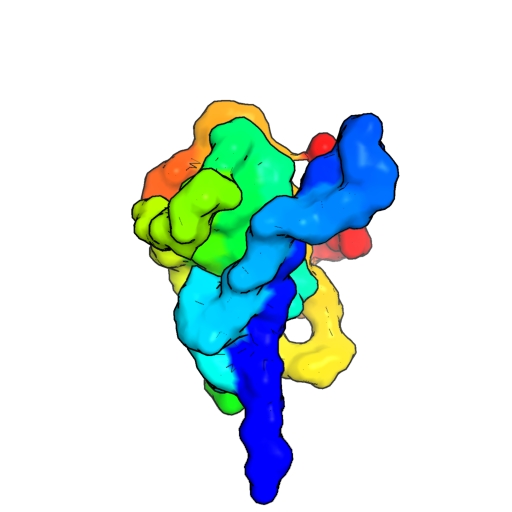1.00 94.69 108 LEU A O 1
ATOM 871 N N . HIS A 1 109 ? -1.782 3.195 -12.814 1.00 95.69 109 HIS A N 1
ATOM 872 C CA . HIS A 1 109 ? -3.176 3.251 -12.393 1.00 95.69 109 HIS A CA 1
ATOM 873 C C . HIS A 1 109 ? -3.594 1.862 -11.930 1.00 95.69 109 HIS A C 1
ATOM 875 O O . HIS A 1 109 ? -3.574 0.912 -12.711 1.00 95.69 109 HIS A O 1
ATOM 881 N N . VAL A 1 110 ? -3.981 1.743 -10.668 1.00 97.31 110 VAL A N 1
ATOM 882 C CA . VAL A 1 110 ? -4.402 0.501 -10.024 1.00 97.31 110 VAL A CA 1
ATOM 883 C C . VAL A 1 110 ? -5.908 0.542 -9.776 1.00 97.31 110 VAL A C 1
ATOM 885 O O . VAL A 1 110 ? -6.446 1.515 -9.249 1.00 97.31 110 VAL A O 1
ATOM 888 N N . LYS A 1 111 ? -6.605 -0.515 -10.183 1.00 97.19 111 LYS A N 1
ATOM 889 C CA . LYS A 1 111 ? -8.042 -0.701 -9.965 1.00 97.19 111 LYS A CA 1
ATOM 890 C C . LYS A 1 111 ? -8.334 -0.996 -8.490 1.00 97.19 111 LYS A C 1
ATOM 892 O O . LYS A 1 111 ? -7.458 -1.401 -7.731 1.00 97.19 111 LYS A O 1
ATOM 897 N N . LYS A 1 112 ? -9.607 -0.885 -8.103 1.00 96.00 112 LYS A N 1
ATOM 898 C CA . LYS A 1 112 ? -10.091 -1.229 -6.751 1.00 96.00 112 LYS A CA 1
ATOM 899 C C . LYS A 1 112 ? -9.755 -2.654 -6.285 1.00 96.00 112 LYS A C 1
ATOM 901 O O . LYS A 1 112 ? -9.715 -2.912 -5.087 1.00 96.00 112 LYS A O 1
ATOM 906 N N . ASP A 1 113 ? -9.549 -3.575 -7.227 1.00 96.44 113 ASP A N 1
ATOM 907 C CA . ASP A 1 113 ? -9.228 -4.987 -6.993 1.00 96.44 113 ASP A CA 1
ATOM 908 C C . ASP A 1 113 ? -7.715 -5.255 -6.874 1.00 96.44 113 ASP A C 1
ATOM 910 O O . ASP A 1 113 ? -7.307 -6.411 -6.789 1.00 96.44 113 ASP A O 1
ATOM 914 N N . GLY A 1 114 ? -6.885 -4.207 -6.890 1.00 96.44 114 GLY A N 1
ATOM 915 C CA . GLY A 1 114 ? -5.431 -4.320 -6.798 1.00 96.44 114 GLY A CA 1
ATOM 916 C C . GLY A 1 114 ? -4.738 -4.652 -8.118 1.00 96.44 114 GLY A C 1
ATOM 917 O O . GLY A 1 114 ? -3.525 -4.816 -8.134 1.00 96.44 114 GLY A O 1
ATOM 918 N N . GLN A 1 115 ? -5.456 -4.735 -9.242 1.00 97.06 115 GLN A N 1
ATOM 919 C CA . GLN A 1 115 ? -4.834 -4.987 -10.543 1.00 97.06 115 GLN A CA 1
ATOM 920 C C . GLN A 1 115 ? -4.443 -3.689 -11.252 1.00 97.06 115 GLN A C 1
ATOM 922 O O . GLN A 1 115 ? -5.183 -2.702 -11.234 1.00 97.06 115 GLN A O 1
ATOM 927 N N . ILE A 1 116 ? -3.326 -3.710 -11.976 1.00 97.00 116 ILE A N 1
ATOM 928 C CA . ILE A 1 116 ? -2.927 -2.599 -12.844 1.00 97.00 116 ILE A CA 1
ATOM 929 C C . ILE A 1 116 ? -3.951 -2.455 -13.981 1.00 97.00 116 ILE A C 1
ATOM 931 O O . ILE A 1 116 ? -4.234 -3.399 -14.716 1.00 97.00 116 ILE A O 1
ATOM 935 N N . LYS A 1 117 ? -4.519 -1.257 -14.115 1.00 97.12 117 LYS A N 1
ATOM 936 C CA . LYS A 1 117 ? -5.395 -0.850 -15.221 1.00 97.12 117 LYS A CA 1
ATOM 937 C C . LYS A 1 117 ? -4.583 -0.424 -16.435 1.00 97.12 117 LYS A C 1
ATOM 939 O O . LYS A 1 117 ? -4.907 -0.779 -17.562 1.00 97.12 117 LYS A O 1
ATOM 944 N N . SER A 1 118 ? -3.557 0.380 -16.184 1.00 96.50 118 SER A N 1
ATOM 945 C CA . SER A 1 118 ? -2.751 1.036 -17.209 1.00 96.50 118 SER A CA 1
ATOM 946 C C . SER A 1 118 ? -1.483 1.608 -16.589 1.00 96.50 118 SER A C 1
ATOM 948 O O . SER A 1 118 ? -1.477 1.986 -15.416 1.00 96.50 118 SER A O 1
ATOM 950 N N . VAL A 1 119 ? -0.436 1.713 -17.402 1.00 95.62 119 VAL A N 1
ATOM 951 C CA . VAL A 1 119 ? 0.834 2.349 -17.048 1.00 95.62 119 VAL A CA 1
ATOM 952 C C . VAL A 1 119 ? 1.087 3.469 -18.047 1.00 95.62 119 VAL A C 1
ATOM 954 O O . VAL A 1 119 ? 0.970 3.256 -19.253 1.00 95.62 119 VAL A O 1
ATOM 957 N N . TYR A 1 120 ? 1.420 4.655 -17.549 1.00 93.62 120 TYR A N 1
ATOM 958 C CA . TYR A 1 120 ? 1.666 5.840 -18.358 1.00 93.62 120 TYR A CA 1
ATOM 959 C C . TYR A 1 120 ? 3.089 6.346 -18.124 1.00 93.62 120 TYR A C 1
ATOM 961 O O . TYR A 1 120 ? 3.492 6.497 -16.969 1.00 93.62 120 TYR A O 1
ATOM 969 N N . PRO A 1 121 ? 3.859 6.647 -19.180 1.00 92.50 121 PRO A N 1
ATOM 970 C CA . PRO A 1 121 ? 5.093 7.399 -19.019 1.00 92.50 121 PRO A CA 1
ATOM 971 C C . PRO A 1 121 ? 4.761 8.833 -18.591 1.00 92.50 121 PRO A C 1
ATOM 973 O O . PRO A 1 121 ? 3.802 9.432 -19.081 1.00 92.50 121 PRO A O 1
ATOM 976 N N . CYS A 1 122 ? 5.560 9.405 -17.698 1.00 85.12 122 CYS A N 1
ATOM 977 C CA . CYS A 1 122 ? 5.395 10.776 -17.239 1.00 85.12 122 CYS A CA 1
ATOM 978 C C . CYS A 1 122 ? 6.749 11.479 -17.194 1.00 85.12 122 CYS A C 1
ATOM 980 O O . CYS A 1 122 ? 7.553 11.220 -16.306 1.00 85.12 122 CYS A O 1
ATOM 982 N N . ASN A 1 123 ? 7.012 12.357 -18.165 1.00 84.06 123 ASN A N 1
ATOM 983 C CA . ASN A 1 123 ? 8.254 13.120 -18.232 1.00 84.06 123 ASN A CA 1
ATOM 984 C C . ASN A 1 123 ? 7.948 14.628 -18.351 1.00 84.06 123 ASN A C 1
ATOM 986 O O . ASN A 1 123 ? 7.402 15.038 -19.379 1.00 84.06 123 ASN A O 1
ATOM 990 N N . PRO A 1 124 ? 8.289 15.450 -17.340 1.00 79.38 124 PRO A N 1
ATOM 991 C CA . PRO A 1 124 ? 8.934 15.065 -16.081 1.00 79.38 124 PRO A CA 1
ATOM 992 C C . PRO A 1 124 ? 7.976 14.320 -15.142 1.00 79.38 124 PRO A C 1
ATOM 994 O O . PRO A 1 124 ? 6.772 14.578 -15.141 1.00 79.38 124 PRO A O 1
ATOM 997 N N . SER A 1 125 ? 8.515 13.424 -14.313 1.00 77.44 125 SER A N 1
ATOM 998 C CA . SER A 1 125 ? 7.717 12.758 -13.281 1.00 77.44 125 SER A CA 1
ATOM 999 C C . SER A 1 125 ? 7.229 13.783 -12.246 1.00 77.44 125 SER A C 1
ATOM 1001 O O . SER A 1 125 ? 8.018 14.633 -11.812 1.00 77.44 125 SER A O 1
ATOM 1003 N N . PRO A 1 126 ? 5.950 13.749 -11.830 1.00 76.62 126 PRO A N 1
ATOM 1004 C CA . PRO A 1 126 ? 5.424 14.713 -10.882 1.00 76.62 126 PRO A CA 1
ATOM 1005 C C . PRO A 1 126 ? 6.067 14.500 -9.512 1.00 76.62 126 PRO A C 1
ATOM 1007 O O . PRO A 1 126 ? 6.082 13.398 -8.967 1.00 76.62 126 PRO A O 1
ATOM 1010 N N . TRP A 1 127 ? 6.557 15.590 -8.921 1.00 69.06 127 TRP A N 1
ATOM 1011 C CA . TRP A 1 127 ? 7.260 15.547 -7.637 1.00 69.06 127 TRP A CA 1
ATOM 1012 C C . TRP A 1 127 ? 6.383 15.028 -6.485 1.00 69.06 127 TRP A C 1
ATOM 1014 O O . TRP A 1 127 ? 6.867 14.337 -5.586 1.00 69.06 127 TRP A O 1
ATOM 1024 N N . ASN A 1 128 ? 5.085 15.345 -6.519 1.00 66.25 128 ASN A N 1
ATOM 1025 C CA . ASN A 1 128 ? 4.087 14.895 -5.553 1.00 66.25 128 ASN A CA 1
ATOM 1026 C C . ASN A 1 128 ? 2.776 14.530 -6.261 1.00 66.25 128 ASN A C 1
ATOM 1028 O O . ASN A 1 128 ? 2.336 15.231 -7.168 1.00 66.25 128 ASN A O 1
ATOM 1032 N N . THR A 1 129 ? 2.113 13.484 -5.770 1.00 64.31 129 THR A N 1
ATOM 1033 C CA . THR A 1 129 ? 0.721 13.153 -6.097 1.00 64.31 129 THR A CA 1
ATOM 1034 C C . THR A 1 129 ? -0.173 13.568 -4.938 1.00 64.31 129 THR A C 1
ATOM 1036 O O . THR A 1 129 ? -0.372 12.798 -3.999 1.00 64.31 129 THR A O 1
ATOM 1039 N N . VAL A 1 130 ? -0.682 14.795 -4.979 1.00 63.25 130 VAL A N 1
ATOM 1040 C CA . VAL A 1 130 ? -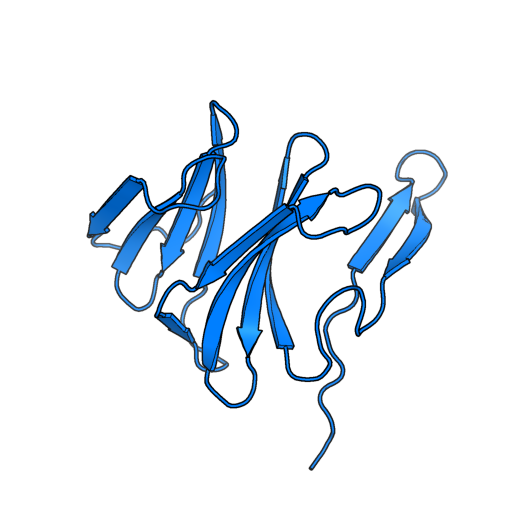1.751 15.247 -4.080 1.00 63.25 130 VAL A CA 1
ATOM 1041 C C . VAL A 1 130 ? -2.998 15.367 -4.943 1.00 63.25 130 VAL A C 1
ATOM 1043 O O . VAL A 1 130 ? -2.978 16.095 -5.933 1.00 63.25 130 VAL A O 1
ATOM 1046 N N . LEU A 1 131 ? -4.024 14.590 -4.610 1.00 56.69 131 LEU A N 1
ATOM 1047 C CA . LEU A 1 131 ? -5.335 14.624 -5.255 1.00 56.69 131 LEU A CA 1
ATOM 1048 C C . LEU A 1 131 ? -6.375 15.037 -4.222 1.00 56.69 131 LEU A C 1
ATOM 1050 O O . LEU A 1 131 ? -6.245 14.562 -3.070 1.00 56.69 131 LEU A O 1
#